Protein AF-A0A9Q6EVD8-F1 (afdb_monomer)

Organism: Klebsiella pneumoniae (NCBI:txid573)

Nearest PDB structures (foldseek):
  6kkk-assembly3_C  TM=7.946E-01  e=3.164E+00  Escherichia coli K-12
  8hpj-assembly1_A  TM=6.357E-01  e=5.283E+00  Oxalobacter formigenes
  5ux2-assembly2_B  TM=3.777E-01  e=9.887E+00  Synechococcus sp. RS9917

InterPro domains:
  IPR036259 MFS transporter superfamily [SSF103473] (3-104)
  IPR050189 Major Facilitator Superfamily Efflux Transporters [PTHR43124] (2-102)

Foldseek 3Di:
DLLLLLVLLVQCLVPVVDPVSVVVSVVSNVVVVVCVVVVVLVCLCVVVVVCSVVVVVVVVVVVVVVVVVLCVVLVVCCVPVHDSRSSNVSSVVSVVVVVCCVVPDDDDDDD

pLDDT: mean 92.02, std 8.45, range [48.06, 97.88]

Mean predicted aligned error: 4.51 Å

Structure (mmCIF, N/CA/C/O backbone):
data_AF-A0A9Q6EVD8-F1
#
_entry.id   AF-A0A9Q6EVD8-F1
#
loop_
_atom_site.group_PDB
_atom_site.id
_atom_site.type_symbol
_atom_site.label_atom_id
_atom_site.label_alt_id
_atom_site.label_comp_id
_atom_site.label_asym_id
_atom_site.label_entity_id
_atom_site.label_seq_id
_atom_site.pdbx_PDB_ins_code
_atom_site.Cartn_x
_atom_site.Cartn_y
_atom_site.Cartn_z
_atom_site.occupancy
_atom_site.B_iso_or_equiv
_atom_site.auth_seq_id
_atom_site.auth_comp_id
_atom_site.auth_asym_id
_atom_site.auth_atom_id
_atom_site.pdbx_PDB_model_num
ATOM 1 N N . ALA A 1 1 ? -11.340 1.538 -4.086 1.00 87.81 1 ALA A N 1
ATOM 2 C CA . ALA A 1 1 ? -9.980 2.112 -3.997 1.00 87.81 1 ALA A CA 1
ATOM 3 C C . ALA A 1 1 ? -8.877 1.116 -4.386 1.00 87.81 1 ALA A C 1
ATOM 5 O O . ALA A 1 1 ? -8.163 1.449 -5.320 1.00 87.81 1 ALA A O 1
ATOM 6 N N . PRO A 1 2 ? -8.740 -0.094 -3.795 1.00 91.94 2 PRO A N 1
ATOM 7 C CA . PRO A 1 2 ? -7.579 -0.963 -4.062 1.00 91.94 2 PRO A CA 1
ATOM 8 C C . PRO A 1 2 ? -7.370 -1.309 -5.543 1.00 91.94 2 PRO A C 1
ATOM 10 O O . PRO A 1 2 ? -6.271 -1.152 -6.048 1.00 91.94 2 PRO A O 1
ATOM 13 N N . LEU A 1 3 ? -8.443 -1.651 -6.270 1.00 94.19 3 LEU A N 1
ATOM 14 C CA . LEU A 1 3 ? -8.373 -1.942 -7.710 1.00 94.19 3 LEU A CA 1
ATOM 15 C C . LEU A 1 3 ? -7.929 -0.738 -8.557 1.00 94.19 3 LEU A C 1
ATOM 17 O O . LEU A 1 3 ? -7.203 -0.908 -9.530 1.00 94.19 3 LEU A O 1
ATOM 21 N N . VAL A 1 4 ? -8.337 0.479 -8.176 1.00 95.75 4 VAL A N 1
ATOM 22 C CA . VAL A 1 4 ? -7.895 1.713 -8.850 1.00 95.75 4 VAL A CA 1
ATOM 23 C C . VAL A 1 4 ? -6.400 1.901 -8.638 1.00 95.75 4 VAL A C 1
ATOM 25 O O . VAL A 1 4 ? -5.681 2.195 -9.582 1.00 95.75 4 VAL A O 1
ATOM 28 N N . LEU A 1 5 ? -5.916 1.669 -7.418 1.00 95.62 5 LEU A N 1
ATOM 29 C CA . LEU A 1 5 ? -4.498 1.792 -7.109 1.00 95.6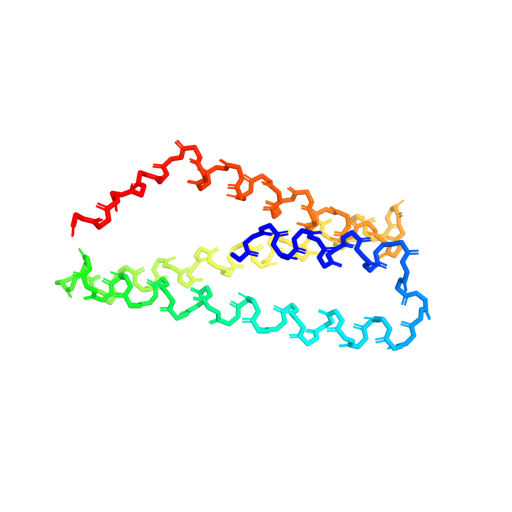2 5 LEU A CA 1
ATOM 30 C C . LEU A 1 5 ? -3.657 0.695 -7.792 1.00 95.62 5 LEU A C 1
ATOM 32 O O . LEU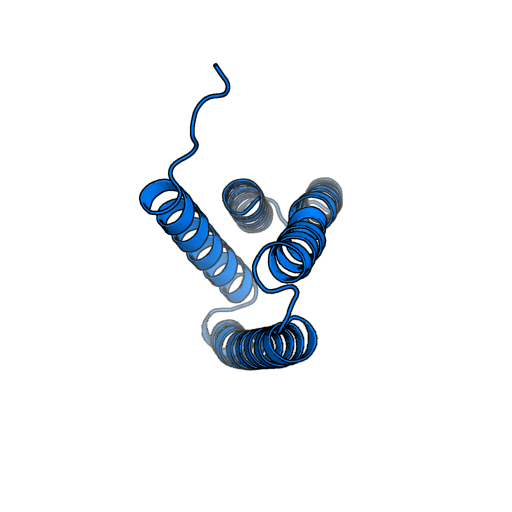 A 1 5 ? -2.571 0.990 -8.284 1.00 95.62 5 LEU A O 1
ATOM 36 N N . THR A 1 6 ? -4.186 -0.527 -7.940 1.00 96.38 6 THR A N 1
ATOM 37 C CA . THR A 1 6 ? -3.588 -1.563 -8.802 1.00 96.38 6 THR A CA 1
ATOM 38 C C . THR A 1 6 ? -3.486 -1.089 -10.250 1.00 96.38 6 THR A C 1
ATOM 40 O O . THR A 1 6 ? -2.424 -1.219 -10.856 1.00 96.38 6 THR A O 1
ATOM 43 N N . ALA A 1 7 ? -4.556 -0.514 -10.809 1.00 96.75 7 ALA A N 1
ATOM 44 C CA . ALA A 1 7 ? -4.534 0.017 -12.170 1.00 96.75 7 ALA A CA 1
ATOM 45 C C . ALA A 1 7 ? -3.511 1.155 -12.315 1.00 96.75 7 ALA A C 1
ATOM 47 O O . ALA A 1 7 ? -2.768 1.173 -13.292 1.00 96.75 7 ALA A O 1
ATOM 48 N N . CYS A 1 8 ? -3.407 2.047 -11.323 1.00 96.69 8 CYS A N 1
ATOM 49 C CA . CYS A 1 8 ? -2.378 3.085 -11.277 1.00 96.69 8 CYS A CA 1
ATOM 50 C C . CYS A 1 8 ? -0.963 2.489 -11.292 1.00 96.69 8 CYS A C 1
ATOM 52 O O . CYS A 1 8 ? -0.122 2.937 -12.071 1.00 96.69 8 CYS A O 1
ATOM 54 N N . ALA A 1 9 ? -0.701 1.466 -10.473 1.00 96.00 9 ALA A N 1
ATOM 55 C CA . ALA A 1 9 ? 0.592 0.789 -10.446 1.00 96.00 9 ALA A CA 1
ATOM 56 C C . ALA A 1 9 ? 0.931 0.167 -11.811 1.00 96.00 9 ALA A C 1
ATOM 58 O O . ALA A 1 9 ? 2.021 0.397 -12.328 1.00 96.00 9 ALA A O 1
ATOM 59 N N . VAL A 1 10 ? -0.017 -0.535 -12.441 1.00 96.44 10 VAL A N 1
ATOM 60 C CA . VAL A 1 10 ? 0.160 -1.103 -13.790 1.00 96.44 10 VAL A CA 1
ATOM 61 C C . VAL A 1 10 ? 0.434 -0.008 -14.826 1.00 96.44 10 VAL A C 1
ATOM 63 O O . VAL A 1 10 ? 1.355 -0.144 -15.629 1.00 96.44 10 VAL A O 1
ATOM 66 N N . ALA A 1 11 ? -0.313 1.099 -14.792 1.00 96.62 11 ALA A N 1
ATOM 67 C CA . ALA A 1 11 ? -0.117 2.199 -15.734 1.00 96.62 11 ALA A CA 1
ATOM 68 C C . ALA A 1 11 ? 1.272 2.842 -15.596 1.00 96.62 11 ALA A C 1
ATOM 70 O O . ALA A 1 11 ? 1.908 3.153 -16.601 1.00 96.62 11 ALA A O 1
ATOM 71 N N . LEU A 1 12 ? 1.763 3.010 -14.367 1.00 95.56 12 LEU A N 1
ATOM 72 C CA . LEU A 1 12 ? 3.103 3.539 -14.112 1.00 95.56 12 LEU A CA 1
ATOM 73 C C . LEU A 1 12 ? 4.209 2.556 -14.521 1.00 95.56 12 LEU A C 1
ATOM 75 O O . LEU A 1 12 ? 5.243 2.999 -15.011 1.00 95.56 12 LEU A O 1
ATOM 79 N N . VAL A 1 13 ? 4.001 1.244 -14.378 1.00 95.38 13 VAL A N 1
ATOM 80 C CA . VAL A 1 13 ? 4.967 0.234 -14.850 1.00 95.38 13 VAL A CA 1
ATOM 81 C C . VAL A 1 13 ? 5.106 0.278 -16.373 1.00 95.38 13 VAL A C 1
ATOM 83 O O . VAL A 1 13 ? 6.214 0.177 -16.887 1.00 95.38 13 VAL A O 1
ATOM 86 N N . LEU A 1 14 ? 3.992 0.428 -17.092 1.00 96.12 14 LEU A N 1
ATOM 87 C CA . LEU A 1 14 ? 3.971 0.344 -18.555 1.00 96.12 14 LEU A CA 1
ATOM 88 C C . LEU A 1 14 ? 4.274 1.678 -19.252 1.00 96.12 14 LEU A C 1
ATOM 90 O O . LEU A 1 14 ? 4.864 1.683 -20.329 1.00 96.12 14 LEU A O 1
ATOM 94 N N . TRP A 1 15 ? 3.868 2.805 -18.659 1.00 96.56 15 TRP A N 1
ATOM 95 C CA . TRP A 1 15 ? 3.926 4.129 -19.294 1.00 96.56 15 TRP A CA 1
ATOM 96 C C . TRP A 1 15 ? 4.500 5.231 -18.390 1.00 96.56 15 TRP A C 1
ATOM 98 O O . TRP A 1 15 ? 4.346 6.420 -18.685 1.00 96.56 15 TRP A O 1
ATOM 108 N N . GLY A 1 16 ? 5.175 4.863 -17.297 1.00 91.69 16 GLY A N 1
ATOM 109 C CA . GLY A 1 16 ? 5.724 5.805 -16.316 1.00 91.69 16 GLY A CA 1
ATOM 110 C C . GLY A 1 16 ? 6.783 6.768 -16.860 1.00 91.69 16 GLY A C 1
ATOM 111 O O . GLY A 1 16 ? 7.021 7.806 -16.248 1.00 91.69 16 GLY A O 1
ATOM 112 N N . GLU A 1 17 ? 7.377 6.483 -18.022 1.00 93.00 17 GLU A N 1
ATOM 113 C CA . GLU A 1 17 ? 8.331 7.386 -18.684 1.00 93.00 17 GLU A CA 1
ATOM 114 C C . GLU A 1 17 ? 7.678 8.697 -19.157 1.00 93.00 17 GLU A C 1
ATOM 116 O O . GLU A 1 17 ? 8.327 9.746 -19.223 1.00 93.00 17 GLU A O 1
ATOM 121 N N . SER A 1 18 ? 6.374 8.677 -19.455 1.00 96.56 18 SER A N 1
ATOM 122 C CA . SER A 1 18 ? 5.640 9.878 -19.849 1.00 96.56 18 SER A CA 1
ATOM 123 C C . SER A 1 18 ? 5.281 10.716 -18.627 1.00 96.56 18 SER A C 1
ATOM 125 O O . SER A 1 18 ? 4.422 10.347 -17.827 1.00 96.56 18 SER A O 1
ATOM 127 N N . LYS A 1 19 ? 5.868 11.913 -18.526 1.00 95.25 19 LYS A N 1
ATOM 128 C CA . LYS A 1 19 ? 5.597 12.874 -17.439 1.00 95.25 19 LYS A CA 1
ATOM 129 C C . LYS A 1 19 ? 4.109 13.209 -17.292 1.00 95.25 19 LYS A C 1
ATOM 131 O O . LYS A 1 19 ? 3.624 13.406 -16.179 1.00 95.25 19 LYS A O 1
ATOM 136 N N . ILE A 1 20 ? 3.378 13.264 -18.407 1.00 97.38 20 ILE A N 1
ATOM 137 C CA . ILE A 1 20 ? 1.938 13.561 -18.411 1.00 97.38 20 ILE A CA 1
ATOM 138 C C . ILE A 1 20 ? 1.162 12.389 -17.802 1.00 97.38 20 ILE A C 1
ATOM 140 O O . ILE A 1 20 ? 0.302 12.597 -16.946 1.00 97.38 20 ILE A O 1
ATOM 144 N N . ILE A 1 21 ? 1.499 11.154 -18.187 1.00 95.94 21 ILE A N 1
ATOM 145 C CA . ILE A 1 21 ? 0.854 9.953 -17.643 1.00 95.94 21 ILE A CA 1
ATOM 146 C C . ILE A 1 21 ? 1.200 9.805 -16.163 1.00 95.94 21 ILE A C 1
ATOM 148 O O . ILE A 1 21 ? 0.298 9.668 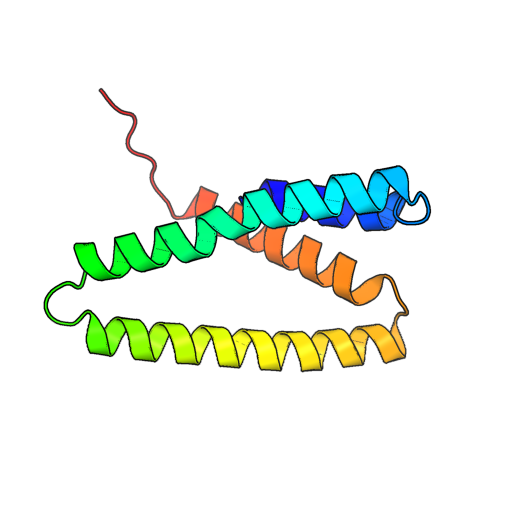-15.341 1.00 95.94 21 ILE A O 1
ATOM 152 N N . ALA A 1 22 ? 2.478 9.919 -15.802 1.00 95.94 22 ALA A N 1
ATOM 153 C CA . ALA A 1 22 ? 2.927 9.783 -14.423 1.00 95.94 22 ALA A CA 1
ATOM 154 C C . ALA A 1 22 ? 2.255 10.796 -13.483 1.00 95.94 22 ALA A C 1
ATOM 156 O O . ALA A 1 22 ? 1.763 10.417 -12.421 1.00 95.94 22 ALA A O 1
ATOM 157 N N . SER A 1 23 ? 2.167 12.068 -13.885 1.00 97.31 23 SER A N 1
ATOM 158 C CA . SER A 1 23 ? 1.511 13.106 -13.077 1.00 97.31 23 SER A CA 1
ATOM 159 C C . SER A 1 23 ? 0.001 12.887 -12.957 1.00 97.31 23 SER A C 1
ATOM 161 O O . SER A 1 23 ? -0.545 12.974 -11.858 1.00 97.31 23 SER A O 1
ATOM 163 N N . THR A 1 24 ? -0.670 12.516 -14.050 1.00 97.62 24 THR A N 1
ATOM 164 C CA . THR A 1 24 ? -2.107 12.197 -14.038 1.00 97.62 24 THR A CA 1
ATOM 165 C C . THR A 1 24 ? -2.402 11.006 -13.126 1.00 97.62 24 THR A C 1
ATOM 167 O O . THR A 1 24 ? -3.306 11.061 -12.291 1.00 97.62 24 THR A O 1
ATOM 170 N N . VAL A 1 25 ? -1.610 9.938 -13.232 1.00 97.25 25 VAL A N 1
ATOM 171 C CA . VAL A 1 25 ? -1.772 8.739 -12.404 1.00 97.25 25 VAL A CA 1
ATOM 172 C C . VAL A 1 25 ? -1.468 9.034 -10.935 1.00 97.25 25 VAL A C 1
ATOM 174 O O . VAL A 1 25 ? -2.194 8.548 -10.071 1.00 97.25 25 VAL A O 1
ATOM 177 N N . ALA A 1 26 ? -0.470 9.869 -10.629 1.00 95.56 26 ALA A N 1
ATOM 178 C CA . ALA A 1 26 ? -0.179 10.291 -9.258 1.00 95.56 26 ALA A CA 1
ATOM 179 C C . ALA A 1 26 ? -1.348 11.065 -8.623 1.00 95.56 26 ALA A C 1
ATOM 181 O O . ALA A 1 26 ? -1.678 10.833 -7.459 1.00 95.56 26 ALA A O 1
ATOM 182 N N . ILE A 1 27 ? -2.025 11.926 -9.393 1.00 97.06 27 ILE A N 1
ATOM 183 C CA . ILE A 1 27 ? -3.238 12.626 -8.942 1.00 97.06 27 ILE A CA 1
ATOM 184 C C . ILE A 1 27 ? -4.339 11.611 -8.612 1.00 97.06 27 ILE A C 1
ATOM 186 O O . ILE A 1 27 ? -4.885 11.629 -7.507 1.00 97.06 27 ILE A O 1
ATOM 190 N N . ILE A 1 28 ? -4.631 10.688 -9.534 1.00 96.81 28 ILE A N 1
ATOM 191 C CA . ILE A 1 28 ? -5.655 9.648 -9.334 1.00 96.81 28 ILE A CA 1
ATOM 192 C C . ILE A 1 28 ? -5.317 8.781 -8.118 1.00 96.81 28 ILE A C 1
ATOM 194 O O . ILE A 1 28 ? -6.199 8.478 -7.312 1.00 96.81 28 ILE A O 1
ATOM 198 N N . TRP A 1 29 ? -4.044 8.416 -7.958 1.00 95.94 29 TRP A N 1
ATOM 199 C CA . TRP A 1 29 ? -3.563 7.665 -6.805 1.00 95.94 29 TRP A CA 1
ATOM 200 C C . TRP A 1 29 ? -3.857 8.413 -5.506 1.00 95.94 29 TRP A C 1
ATOM 202 O O . TRP A 1 29 ? -4.462 7.837 -4.601 1.00 95.94 29 TRP A O 1
ATOM 212 N N . GLY A 1 30 ? -3.480 9.692 -5.417 1.00 94.44 30 GLY A N 1
ATOM 213 C CA . GLY A 1 30 ? -3.726 10.523 -4.238 1.00 94.44 30 GLY A CA 1
ATOM 214 C C . GLY A 1 30 ? -5.212 10.606 -3.882 1.00 94.44 30 GLY A C 1
ATOM 215 O O . GLY A 1 30 ? -5.586 10.342 -2.738 1.00 94.44 30 GLY A O 1
ATOM 216 N N . PHE A 1 31 ? -6.072 10.871 -4.870 1.00 94.56 31 PHE A N 1
ATOM 217 C CA . PHE A 1 31 ? -7.525 10.909 -4.674 1.00 94.56 31 PHE A CA 1
ATOM 218 C C . PHE A 1 31 ? -8.096 9.565 -4.207 1.00 94.56 31 PHE A C 1
ATOM 220 O O . PHE A 1 31 ? -8.872 9.518 -3.252 1.00 94.56 31 PHE A O 1
ATOM 227 N N . ALA A 1 32 ? -7.710 8.460 -4.848 1.00 93.25 32 ALA A N 1
ATOM 228 C CA . ALA A 1 32 ? -8.201 7.133 -4.489 1.00 93.25 32 ALA A CA 1
ATOM 229 C C . ALA A 1 32 ? -7.722 6.700 -3.095 1.00 93.25 32 ALA A C 1
ATOM 231 O O . ALA A 1 32 ? -8.481 6.070 -2.352 1.00 93.25 32 ALA A O 1
ATOM 232 N N . PHE A 1 33 ? -6.480 7.038 -2.739 1.00 91.38 33 PHE A N 1
ATOM 233 C CA . PHE A 1 33 ? -5.908 6.714 -1.440 1.00 91.38 33 PHE A CA 1
ATOM 234 C C . PHE A 1 33 ? -6.542 7.536 -0.320 1.00 91.38 33 PHE A C 1
ATOM 236 O O . PHE A 1 33 ? -6.798 6.964 0.730 1.00 91.38 33 PHE A O 1
ATOM 243 N N . ALA A 1 34 ? -6.880 8.813 -0.541 1.00 91.56 34 ALA A N 1
ATOM 244 C CA . ALA A 1 34 ? -7.469 9.702 0.470 1.00 91.56 34 ALA A CA 1
ATOM 245 C C . ALA A 1 34 ? -8.783 9.182 1.088 1.00 91.56 34 ALA A C 1
ATOM 247 O O . ALA A 1 34 ? -9.100 9.492 2.236 1.00 91.56 34 ALA A O 1
ATOM 248 N N . LEU A 1 35 ? -9.524 8.338 0.368 1.00 89.12 35 LEU A N 1
ATOM 249 C CA . LEU A 1 35 ? -10.747 7.708 0.874 1.00 89.12 35 LEU A CA 1
ATOM 250 C C . LEU A 1 35 ? -10.471 6.658 1.961 1.00 89.12 35 LEU A C 1
ATOM 252 O O . LEU A 1 35 ? -11.307 6.444 2.839 1.00 89.12 35 LEU A O 1
ATOM 256 N N . ILE A 1 36 ? -9.307 6.006 1.914 1.00 90.69 36 ILE A N 1
ATOM 257 C CA . ILE A 1 36 ? -8.929 4.941 2.847 1.00 90.69 36 ILE A CA 1
ATOM 258 C C . ILE A 1 36 ? -8.769 5.501 4.267 1.00 90.69 36 ILE A C 1
ATOM 260 O O . ILE A 1 36 ? -9.455 4.996 5.163 1.00 90.69 36 ILE A O 1
ATOM 264 N N . PRO A 1 37 ? -7.959 6.562 4.502 1.00 89.69 37 PRO A N 1
ATOM 265 C CA . PRO A 1 37 ? -7.721 7.037 5.841 1.00 89.69 37 PRO A CA 1
ATOM 266 C C . PRO A 1 37 ? -8.906 7.767 6.481 1.00 89.69 37 PRO A C 1
ATOM 268 O O . PRO A 1 37 ? -8.968 7.942 7.698 1.00 89.69 37 PRO A O 1
ATOM 271 N N . VAL A 1 38 ? -9.870 8.199 5.677 1.00 91.38 38 VAL A N 1
ATOM 272 C CA . VAL A 1 38 ? -11.122 8.746 6.196 1.00 91.38 38 VAL A CA 1
ATOM 273 C C . VAL A 1 38 ? -12.053 7.598 6.579 1.00 91.38 38 VAL A C 1
ATOM 275 O O . VAL A 1 38 ? -12.496 7.523 7.725 1.00 91.38 38 VAL A O 1
ATOM 278 N N . GLY A 1 39 ? -12.270 6.644 5.667 1.00 90.56 39 GLY A N 1
ATOM 279 C CA . GLY A 1 39 ? -13.206 5.537 5.862 1.00 90.56 39 GLY A CA 1
ATOM 280 C C . GLY A 1 39 ? -12.913 4.695 7.104 1.00 90.56 39 GLY A C 1
ATOM 281 O O . GLY A 1 39 ? -13.823 4.424 7.887 1.00 90.56 39 GLY A O 1
ATOM 282 N N . TRP A 1 40 ? -11.650 4.334 7.339 1.00 89.06 40 TRP A N 1
ATOM 283 C CA . TRP A 1 40 ? -11.280 3.519 8.504 1.00 89.06 40 TRP A CA 1
ATOM 284 C C . TRP A 1 40 ? -11.436 4.260 9.851 1.00 89.06 40 TRP A C 1
ATOM 286 O O . TRP A 1 40 ? -11.790 3.645 10.851 1.00 89.06 40 TRP A O 1
ATOM 296 N N . SER A 1 41 ? -11.273 5.587 9.869 1.00 89.31 41 SER A N 1
ATOM 297 C CA . SER A 1 41 ? -11.250 6.431 11.064 1.00 89.31 41 SER A CA 1
ATOM 298 C C . SER A 1 41 ? -12.687 6.682 11.474 1.00 89.31 41 SER A C 1
ATOM 300 O O . SER A 1 41 ? -13.045 6.526 12.636 1.00 89.31 41 SER A O 1
ATOM 302 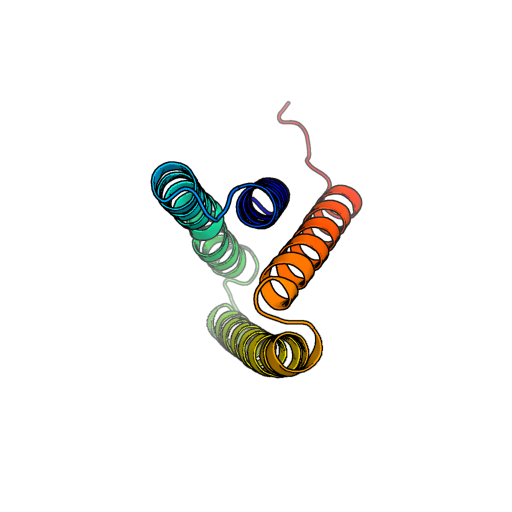N N . THR A 1 42 ? -13.543 6.970 10.489 1.00 91.56 42 THR A N 1
ATOM 303 C CA . THR A 1 42 ? -14.994 7.010 10.666 1.00 91.56 42 THR A CA 1
ATOM 304 C C . THR A 1 42 ? -15.557 5.652 11.089 1.00 91.56 42 THR A C 1
ATOM 306 O O . THR A 1 42 ? -16.467 5.604 11.910 1.00 91.56 42 THR A O 1
ATOM 309 N N . TRP A 1 43 ? -15.047 4.540 10.554 1.00 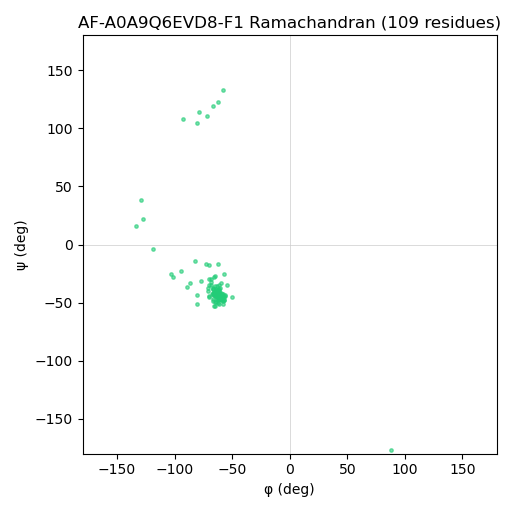90.88 43 TRP A N 1
ATOM 310 C CA . TRP A 1 43 ? -15.496 3.211 10.973 1.00 90.88 43 TRP A CA 1
ATOM 311 C C . TRP A 1 43 ? -15.110 2.912 12.428 1.00 90.88 43 TRP A C 1
ATOM 313 O O . TRP A 1 43 ? -15.980 2.521 13.199 1.00 90.88 43 TRP A O 1
ATOM 323 N N . ILE A 1 44 ? -13.861 3.165 12.840 1.00 91.62 44 ILE A N 1
ATOM 324 C CA . ILE A 1 44 ? -13.412 2.936 14.226 1.00 91.62 44 ILE A CA 1
ATOM 325 C C . ILE A 1 44 ? -14.233 3.754 15.217 1.00 91.62 44 ILE A C 1
ATOM 327 O O . ILE A 1 44 ? -14.724 3.200 16.200 1.00 91.62 44 ILE A O 1
ATOM 331 N N . THR A 1 45 ? -14.438 5.045 14.949 1.00 89.75 45 THR A N 1
ATOM 332 C CA . THR A 1 45 ? -15.203 5.906 15.862 1.00 89.75 45 THR A CA 1
ATOM 333 C C . THR A 1 45 ? -16.668 5.489 15.977 1.00 89.75 45 THR A C 1
ATOM 335 O O . THR A 1 45 ? -17.272 5.707 17.023 1.00 89.75 45 THR A O 1
ATOM 338 N N . ARG A 1 46 ? -17.243 4.854 14.944 1.00 90.00 46 ARG A N 1
ATOM 339 C CA . ARG A 1 46 ? -18.633 4.365 14.955 1.00 90.00 46 ARG A CA 1
ATOM 340 C C . ARG A 1 46 ? -18.792 2.942 15.490 1.00 90.00 46 ARG A C 1
ATOM 342 O O . ARG A 1 46 ? -19.807 2.659 16.114 1.00 90.00 46 ARG A O 1
ATOM 349 N N . SER A 1 47 ? -17.854 2.040 15.214 1.00 89.44 47 SER A N 1
ATOM 350 C CA . SER A 1 47 ? -17.961 0.613 15.558 1.00 89.44 47 SER A CA 1
ATOM 351 C C . SER A 1 47 ? -17.301 0.250 16.885 1.00 89.44 47 SER A C 1
ATOM 353 O O . SER A 1 47 ? -17.664 -0.761 17.477 1.00 89.44 47 SER A O 1
ATOM 355 N N . LEU A 1 48 ? -16.346 1.055 17.352 1.00 88.88 48 LEU A N 1
ATOM 356 C CA . LEU A 1 48 ? -15.615 0.845 18.601 1.00 88.88 48 LEU A CA 1
ATOM 357 C C . LEU A 1 48 ? -15.629 2.121 19.451 1.00 88.88 48 LEU A C 1
ATOM 359 O O . LEU A 1 48 ? -14.622 2.436 20.072 1.00 88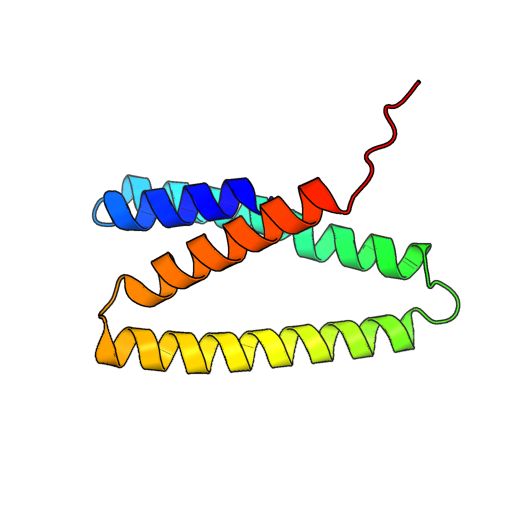.88 48 LEU A O 1
ATOM 363 N N . SER A 1 49 ? -16.739 2.868 19.477 1.00 84.62 49 SER A N 1
ATOM 364 C CA . SER A 1 49 ? -16.841 4.184 20.137 1.00 84.62 49 SER A CA 1
ATOM 365 C C . SER A 1 49 ? -16.326 4.184 21.580 1.00 84.62 49 SER A C 1
ATOM 367 O O . SER A 1 49 ? -15.526 5.042 21.942 1.00 84.62 49 SER A O 1
ATOM 369 N N . ASP A 1 50 ? -16.699 3.174 22.370 1.00 89.31 50 ASP A N 1
ATOM 370 C CA . ASP A 1 50 ? -16.314 3.056 23.786 1.00 89.31 50 ASP A CA 1
ATOM 371 C C . ASP A 1 50 ? -14.819 2.746 23.978 1.00 89.31 50 ASP A C 1
ATOM 373 O O . ASP A 1 50 ? -14.266 2.911 25.063 1.00 89.31 50 ASP A O 1
ATOM 377 N N . GLN A 1 51 ? -14.148 2.276 22.922 1.00 88.31 51 GLN A N 1
ATOM 378 C CA . GLN A 1 51 ? -12.734 1.896 22.917 1.00 88.31 51 GLN A CA 1
ATOM 379 C C . GLN A 1 51 ? -11.954 2.589 21.792 1.00 88.31 51 GLN A C 1
ATOM 381 O O . GLN A 1 51 ? -10.892 2.107 21.391 1.00 88.31 51 GLN A O 1
ATOM 386 N N . ALA A 1 52 ? -12.455 3.717 21.280 1.00 86.88 52 ALA A N 1
ATOM 387 C CA . ALA A 1 52 ? -11.934 4.342 20.068 1.00 86.88 52 ALA A CA 1
ATOM 388 C C . ALA A 1 52 ? -10.467 4.769 20.225 1.00 86.88 52 ALA A C 1
ATOM 390 O O . ALA A 1 52 ? -9.681 4.619 19.294 1.00 86.88 52 ALA A O 1
ATOM 391 N N . GLU A 1 53 ? -10.070 5.214 21.421 1.00 88.75 53 GLU A N 1
ATOM 392 C CA . GLU A 1 53 ? -8.685 5.577 21.743 1.00 88.75 53 GLU A CA 1
ATOM 393 C C . GLU A 1 53 ? -7.730 4.372 21.656 1.00 88.75 53 GLU A C 1
ATOM 395 O O . GLU A 1 53 ? -6.662 4.454 21.047 1.00 88.75 53 GLU A O 1
ATOM 400 N N . LYS A 1 54 ? -8.138 3.213 22.195 1.00 90.69 54 LYS A N 1
ATOM 401 C CA . LYS A 1 54 ? -7.346 1.971 22.135 1.00 90.69 54 LYS A CA 1
ATOM 402 C C . LYS A 1 54 ? -7.318 1.384 20.723 1.00 90.69 54 LYS A C 1
ATOM 404 O O . LYS A 1 54 ? -6.282 0.912 20.267 1.00 90.69 54 LYS A O 1
ATOM 409 N N . ALA A 1 55 ? -8.447 1.419 20.021 1.00 89.69 55 ALA A N 1
ATOM 410 C CA . ALA A 1 55 ? -8.537 0.955 18.641 1.00 89.69 55 ALA A CA 1
ATOM 411 C C . ALA A 1 55 ? -7.686 1.822 17.697 1.00 89.69 55 ALA A C 1
ATOM 413 O O . ALA A 1 55 ? -6.980 1.291 16.840 1.00 89.69 55 ALA A O 1
ATOM 414 N N . GLY A 1 56 ? -7.698 3.143 17.899 1.00 91.19 56 GLY A N 1
ATOM 415 C CA . GLY A 1 56 ? -6.887 4.092 17.140 1.00 91.19 56 GLY A CA 1
ATOM 416 C C . GLY A 1 56 ? -5.385 3.905 17.364 1.00 91.19 56 GLY A C 1
ATOM 417 O O . GLY A 1 56 ? -4.620 3.918 16.401 1.00 91.19 56 GLY A O 1
ATOM 418 N N . SER A 1 57 ? -4.939 3.658 18.602 1.00 92.44 57 SER A N 1
ATOM 419 C CA . SER A 1 57 ? -3.511 3.421 18.872 1.00 92.44 57 SER A CA 1
ATOM 420 C C . SER A 1 57 ? -2.998 2.126 18.229 1.00 92.44 57 SER A C 1
ATOM 422 O O . SER A 1 57 ? -1.926 2.130 17.618 1.00 92.44 57 SER A O 1
ATOM 424 N N . ILE A 1 58 ? -3.787 1.043 18.266 1.00 93.94 58 ILE A N 1
ATOM 425 C CA . ILE A 1 58 ? -3.473 -0.212 17.559 1.00 93.94 58 ILE A CA 1
ATOM 426 C C . ILE A 1 58 ? -3.417 0.018 16.045 1.00 93.94 58 ILE A C 1
ATOM 428 O O . ILE A 1 58 ? -2.495 -0.458 15.384 1.00 93.94 58 ILE A O 1
ATOM 432 N N . GLN A 1 59 ? -4.368 0.769 15.488 1.00 92.44 59 GLN A N 1
ATOM 433 C CA . GLN A 1 59 ? -4.398 1.084 14.062 1.00 92.44 59 GLN A CA 1
ATOM 434 C C . GLN A 1 59 ? -3.115 1.797 13.614 1.00 92.44 59 GLN A C 1
ATOM 436 O O . GLN A 1 59 ? -2.497 1.383 12.632 1.00 92.44 59 GLN A O 1
ATOM 441 N N . VAL A 1 60 ? -2.687 2.835 14.339 1.00 93.38 60 VAL A N 1
ATOM 442 C CA . VAL A 1 60 ? -1.443 3.556 14.029 1.00 93.38 60 VAL A CA 1
ATOM 443 C C . VAL A 1 60 ? -0.238 2.621 14.118 1.00 93.38 60 VAL A C 1
ATOM 445 O O . VAL A 1 60 ? 0.588 2.617 13.207 1.00 93.38 60 VAL A O 1
ATOM 448 N N . ALA A 1 61 ? -0.152 1.783 15.156 1.00 96.38 61 ALA A N 1
ATOM 449 C CA . ALA A 1 61 ? 0.940 0.819 15.301 1.00 96.38 61 ALA A CA 1
ATOM 450 C C . ALA A 1 61 ? 1.016 -0.162 14.116 1.00 96.38 61 ALA A C 1
ATOM 452 O O . ALA A 1 61 ? 2.100 -0.405 13.585 1.00 96.38 61 ALA A O 1
ATOM 453 N N . VAL A 1 62 ? -0.129 -0.675 13.655 1.00 95.44 62 VAL A N 1
ATOM 454 C CA . VAL A 1 62 ? -0.204 -1.572 12.491 1.00 95.44 62 VAL A CA 1
ATOM 455 C C . VAL A 1 62 ? 0.210 -0.859 11.203 1.00 95.44 62 VAL A C 1
ATOM 457 O O . VAL A 1 62 ? 0.957 -1.432 10.412 1.00 95.44 62 VAL A O 1
ATOM 460 N N . ILE A 1 63 ? -0.222 0.389 10.994 1.00 94.12 63 ILE A N 1
ATOM 461 C CA . ILE A 1 63 ? 0.186 1.188 9.826 1.00 94.12 63 ILE A CA 1
ATOM 462 C C . ILE A 1 63 ? 1.699 1.403 9.830 1.00 94.12 63 ILE A C 1
ATOM 464 O O . ILE A 1 63 ? 2.342 1.237 8.797 1.00 94.12 63 ILE A O 1
ATOM 468 N N . GLN A 1 64 ? 2.279 1.740 10.982 1.00 97.06 64 GLN A N 1
ATOM 469 C CA . GLN A 1 64 ? 3.718 1.973 11.080 1.00 97.06 64 GLN A CA 1
ATOM 470 C C . GLN A 1 64 ? 4.516 0.696 10.851 1.00 97.06 64 GLN A C 1
ATOM 472 O O . GLN A 1 64 ? 5.476 0.719 10.084 1.00 97.06 64 GLN A O 1
ATOM 477 N N . LEU A 1 65 ? 4.074 -0.429 11.415 1.00 97.69 65 LEU A N 1
ATOM 478 C CA . LEU A 1 65 ? 4.665 -1.729 11.118 1.00 97.69 65 LEU A CA 1
ATOM 479 C C . LEU A 1 65 ? 4.605 -2.030 9.613 1.00 97.69 65 LEU A C 1
ATOM 481 O O . LEU A 1 65 ? 5.620 -2.387 9.019 1.00 97.69 65 LEU A O 1
ATOM 485 N N . ALA A 1 66 ? 3.445 -1.830 8.985 1.00 95.44 66 ALA A N 1
ATOM 486 C CA . ALA A 1 66 ? 3.270 -2.047 7.553 1.00 95.44 66 ALA A CA 1
ATOM 487 C C . ALA A 1 66 ? 4.169 -1.128 6.708 1.00 95.44 66 ALA A C 1
ATOM 489 O O . ALA A 1 66 ? 4.773 -1.600 5.747 1.00 95.44 66 ALA A O 1
ATOM 490 N N . ASN A 1 67 ? 4.317 0.148 7.079 1.00 95.69 67 ASN A N 1
ATOM 491 C CA . ASN A 1 67 ? 5.208 1.094 6.403 1.00 95.69 67 ASN A CA 1
ATOM 492 C C . ASN A 1 67 ? 6.677 0.676 6.533 1.00 95.69 67 ASN A C 1
ATOM 494 O O . ASN A 1 67 ? 7.400 0.678 5.539 1.00 95.69 67 ASN A O 1
ATOM 498 N N . THR A 1 68 ? 7.120 0.279 7.728 1.00 97.88 68 THR A N 1
ATOM 499 C CA . THR A 1 68 ? 8.489 -0.204 7.953 1.00 97.88 68 THR A CA 1
ATOM 500 C C . THR A 1 68 ? 8.764 -1.480 7.161 1.00 97.88 68 THR A C 1
ATOM 502 O O . THR A 1 68 ? 9.778 -1.560 6.469 1.00 97.88 68 THR A O 1
ATOM 505 N N . CYS A 1 69 ? 7.853 -2.457 7.197 1.00 97.25 69 CYS A N 1
ATOM 506 C CA . CYS A 1 69 ? 7.974 -3.677 6.400 1.00 97.25 69 CYS A CA 1
ATOM 507 C C . CYS A 1 69 ? 7.974 -3.370 4.897 1.00 97.25 69 CYS A C 1
ATOM 509 O O . CYS A 1 69 ? 8.799 -3.910 4.165 1.00 97.25 69 CYS A O 1
ATOM 511 N N . GLY A 1 70 ? 7.092 -2.481 4.438 1.00 95.44 70 GLY A N 1
ATOM 512 C CA . GLY A 1 70 ? 7.019 -2.054 3.043 1.00 95.44 70 GLY A CA 1
ATOM 513 C C . GLY A 1 70 ? 8.297 -1.360 2.577 1.00 95.44 70 GLY A C 1
ATOM 514 O O . GLY A 1 70 ? 8.787 -1.666 1.494 1.00 95.44 70 GLY A O 1
ATOM 515 N N . ALA A 1 71 ? 8.879 -0.491 3.405 1.00 95.69 71 ALA A N 1
ATOM 516 C CA . ALA A 1 71 ? 10.151 0.164 3.117 1.00 95.69 71 ALA A CA 1
ATOM 517 C C . ALA A 1 71 ? 11.315 -0.837 3.072 1.00 95.69 71 ALA A C 1
ATOM 519 O O . ALA A 1 71 ? 12.127 -0.779 2.154 1.00 95.69 71 ALA A O 1
ATOM 520 N N . ALA A 1 72 ? 11.374 -1.782 4.016 1.00 97.12 72 ALA A N 1
ATOM 521 C CA . ALA A 1 72 ? 12.417 -2.806 4.044 1.00 97.12 72 ALA A CA 1
ATOM 522 C C . ALA A 1 72 ? 12.333 -3.741 2.827 1.00 97.12 72 ALA A C 1
ATOM 524 O O . ALA A 1 72 ? 13.305 -3.894 2.092 1.00 97.12 72 ALA A O 1
ATOM 525 N N . VAL A 1 73 ? 11.161 -4.333 2.574 1.00 97.12 73 VAL A N 1
ATOM 526 C CA . VAL A 1 73 ? 10.960 -5.258 1.447 1.00 97.12 73 VAL A CA 1
ATOM 527 C C . VAL A 1 73 ? 11.078 -4.525 0.111 1.00 97.12 73 VAL A C 1
ATOM 529 O O . VAL A 1 73 ? 11.712 -5.032 -0.810 1.00 97.12 73 VAL A O 1
ATOM 532 N N . GLY A 1 74 ? 10.505 -3.325 0.004 1.00 96.00 74 GLY A N 1
ATOM 533 C CA . GLY A 1 74 ? 10.596 -2.493 -1.192 1.00 96.00 74 GLY A CA 1
ATOM 534 C C . GLY A 1 74 ? 12.024 -2.040 -1.487 1.00 96.00 74 GLY A C 1
ATOM 535 O O . GLY A 1 74 ? 12.424 -2.064 -2.645 1.00 96.00 74 GLY A O 1
ATOM 536 N N . GLY A 1 75 ? 12.806 -1.692 -0.461 1.00 96.69 75 GLY A N 1
ATOM 537 C CA . GLY A 1 75 ? 14.224 -1.348 -0.599 1.00 96.69 75 GLY A CA 1
ATOM 538 C C . GLY A 1 75 ? 15.056 -2.531 -1.090 1.00 96.69 75 GLY A C 1
ATOM 539 O O . GLY A 1 75 ? 15.733 -2.420 -2.104 1.00 96.69 75 GLY A O 1
ATOM 540 N N . ILE A 1 76 ? 14.906 -3.701 -0.462 1.00 97.56 76 ILE A N 1
ATOM 541 C CA . ILE A 1 76 ? 15.581 -4.936 -0.903 1.00 97.56 76 ILE A CA 1
ATOM 542 C C . ILE A 1 76 ? 15.202 -5.273 -2.354 1.00 97.56 76 ILE A C 1
ATOM 544 O O . ILE A 1 76 ? 16.057 -5.619 -3.169 1.00 97.56 76 ILE A O 1
ATOM 548 N N . ALA A 1 77 ? 13.919 -5.165 -2.705 1.00 96.94 77 ALA A N 1
ATOM 549 C CA . ALA A 1 77 ? 13.465 -5.404 -4.069 1.00 96.94 77 ALA A CA 1
ATOM 550 C C . ALA A 1 77 ? 14.050 -4.380 -5.052 1.00 96.94 77 ALA A C 1
ATOM 552 O O . ALA A 1 77 ? 14.417 -4.755 -6.165 1.00 96.94 77 ALA A O 1
ATOM 553 N N . LEU A 1 78 ? 14.139 -3.103 -4.678 1.00 96.38 78 LEU A N 1
ATOM 554 C CA . LEU A 1 78 ? 14.745 -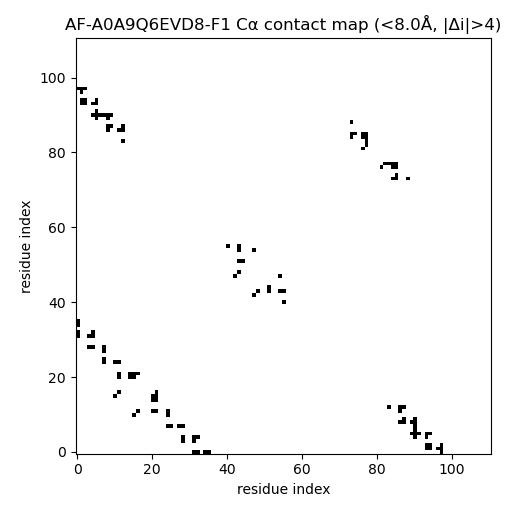2.060 -5.505 1.00 96.38 78 LEU A CA 1
ATOM 555 C C . LEU A 1 78 ? 16.219 -2.375 -5.783 1.00 96.38 78 LEU A C 1
ATOM 557 O O . LEU A 1 78 ? 16.638 -2.343 -6.941 1.00 96.38 78 LEU A O 1
ATOM 561 N N . ASP A 1 79 ? 16.963 -2.744 -4.742 1.00 96.75 79 ASP A N 1
ATOM 562 C CA . ASP A 1 79 ? 18.400 -3.012 -4.817 1.00 96.75 79 ASP A CA 1
ATOM 563 C C . ASP A 1 79 ? 18.725 -4.228 -5.702 1.00 96.75 79 ASP A C 1
ATOM 565 O O . ASP A 1 79 ? 19.731 -4.227 -6.413 1.00 96.75 79 ASP A O 1
ATOM 569 N N . HIS A 1 80 ? 17.873 -5.261 -5.699 1.00 96.50 80 HIS A N 1
ATOM 570 C CA . HIS A 1 80 ? 18.128 -6.510 -6.433 1.00 96.50 80 HIS A CA 1
ATOM 571 C C . HIS A 1 80 ? 17.373 -6.656 -7.761 1.00 96.50 80 HIS A C 1
ATOM 573 O O . HIS A 1 80 ? 17.838 -7.375 -8.645 1.00 96.50 80 HIS A O 1
ATOM 579 N N . LEU A 1 81 ? 16.205 -6.027 -7.906 1.00 95.75 81 LEU A N 1
ATOM 580 C CA . LEU A 1 81 ? 15.299 -6.204 -9.053 1.00 95.75 81 LEU A CA 1
ATOM 581 C C . LEU A 1 81 ? 15.074 -4.905 -9.847 1.00 95.75 81 LEU A C 1
ATOM 583 O O . LEU A 1 81 ? 14.414 -4.931 -10.886 1.00 95.75 81 LEU A O 1
ATOM 587 N N . GLY A 1 82 ? 15.624 -3.776 -9.388 1.00 94.06 82 GLY A N 1
ATOM 588 C CA . GLY A 1 82 ? 15.601 -2.495 -10.090 1.00 94.06 82 GLY A CA 1
ATOM 589 C C . GLY A 1 82 ? 14.378 -1.618 -9.801 1.00 94.06 82 GLY A C 1
ATOM 590 O O . GLY A 1 82 ? 13.510 -1.940 -8.993 1.00 94.06 82 GLY A O 1
ATOM 591 N N . LEU A 1 83 ? 14.312 -0.472 -10.491 1.00 92.50 83 LEU A N 1
ATOM 592 C CA . LEU A 1 83 ? 13.436 0.661 -10.152 1.00 92.50 83 LEU A CA 1
ATOM 593 C C . LEU A 1 83 ? 11.933 0.341 -10.142 1.00 92.50 83 LEU A C 1
ATOM 595 O O . LEU A 1 83 ? 11.184 0.916 -9.356 1.00 92.50 83 LEU A O 1
ATOM 599 N N . LEU A 1 84 ? 11.477 -0.562 -11.013 1.00 94.12 84 LEU A N 1
ATOM 600 C CA . LEU A 1 84 ? 10.051 -0.882 -11.143 1.00 94.12 84 LEU A CA 1
ATOM 601 C C . LEU A 1 84 ? 9.560 -1.889 -10.095 1.00 94.12 84 LEU A C 1
ATOM 603 O O . LEU A 1 84 ? 8.350 -2.044 -9.915 1.00 94.12 84 LEU A O 1
ATOM 607 N N . SER A 1 85 ? 10.461 -2.575 -9.392 1.00 95.12 85 SER A N 1
ATOM 608 C CA . SER A 1 85 ? 10.089 -3.677 -8.504 1.00 95.12 85 SER A CA 1
ATOM 609 C C . SER A 1 85 ? 9.208 -3.265 -7.312 1.00 95.12 85 SER A C 1
ATOM 611 O O . SER A 1 85 ? 8.240 -3.990 -7.048 1.00 95.12 85 SER A O 1
ATOM 613 N N . PRO A 1 86 ? 9.395 -2.103 -6.641 1.00 94.25 86 PRO A N 1
ATOM 614 C CA . PRO A 1 86 ? 8.517 -1.714 -5.535 1.00 94.25 86 PRO A CA 1
ATOM 615 C C . PRO A 1 86 ? 7.104 -1.384 -6.028 1.00 94.25 86 PRO A C 1
ATOM 617 O O . PRO A 1 86 ? 6.112 -1.646 -5.346 1.00 94.25 86 PRO A O 1
ATOM 620 N N . LEU A 1 87 ? 7.005 -0.845 -7.246 1.00 93.38 87 LEU A N 1
ATOM 621 C CA . LEU A 1 87 ? 5.740 -0.505 -7.884 1.00 93.38 87 LEU A CA 1
ATOM 622 C C . LEU A 1 87 ? 4.955 -1.765 -8.276 1.00 93.38 87 LEU A C 1
ATOM 624 O O . LEU A 1 87 ? 3.758 -1.849 -7.996 1.00 93.38 87 LEU A O 1
ATOM 628 N N . VAL A 1 88 ? 5.628 -2.765 -8.855 1.00 95.50 88 VAL A N 1
ATOM 629 C CA . VAL A 1 88 ? 5.025 -4.074 -9.165 1.00 95.50 88 VAL A CA 1
ATOM 630 C C . VAL A 1 88 ? 4.553 -4.769 -7.887 1.00 95.50 88 VAL A C 1
ATOM 632 O O . VAL A 1 88 ? 3.412 -5.230 -7.827 1.00 95.50 88 VAL A O 1
ATOM 635 N N . LEU A 1 89 ? 5.387 -4.794 -6.842 1.00 96.06 89 LEU A N 1
ATOM 636 C CA . LEU A 1 89 ? 5.032 -5.388 -5.551 1.00 96.06 89 LEU A CA 1
ATOM 637 C C . LEU A 1 89 ? 3.801 -4.709 -4.932 1.00 96.06 89 LEU A C 1
ATOM 639 O O . LEU A 1 89 ? 2.876 -5.390 -4.485 1.00 96.06 89 LEU A O 1
ATOM 643 N N . SER A 1 90 ? 3.761 -3.375 -4.956 1.00 94.00 90 SER A N 1
ATOM 644 C CA . SER A 1 90 ? 2.608 -2.591 -4.505 1.00 94.00 90 SER A CA 1
ATOM 645 C C . SER A 1 90 ? 1.342 -2.942 -5.295 1.00 94.00 90 SER A C 1
ATOM 647 O O . SER A 1 90 ? 0.308 -3.246 -4.698 1.00 94.00 90 SER A O 1
ATOM 649 N N . GLY A 1 91 ? 1.430 -3.010 -6.628 1.00 95.25 91 GLY A N 1
ATOM 650 C CA . GLY A 1 91 ? 0.306 -3.389 -7.490 1.00 95.25 91 GLY A CA 1
ATOM 651 C C . GLY A 1 91 ? -0.257 -4.777 -7.166 1.00 95.25 91 GLY A C 1
ATOM 652 O O . GLY A 1 91 ? -1.479 -4.936 -7.069 1.00 95.25 91 GLY A O 1
ATOM 653 N N . ILE A 1 92 ? 0.621 -5.756 -6.924 1.00 96.50 92 ILE A N 1
ATOM 654 C CA . ILE A 1 92 ? 0.251 -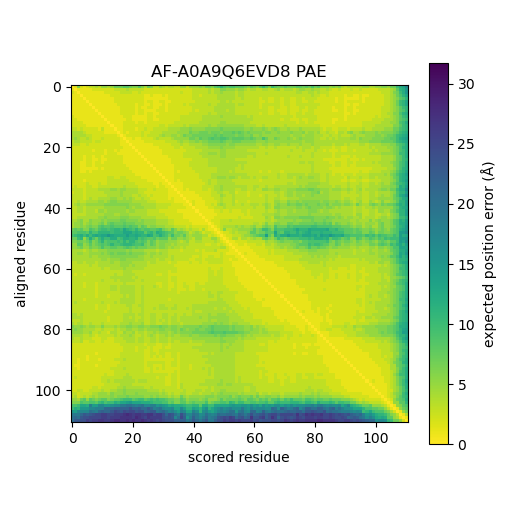7.115 -6.505 1.00 96.50 92 ILE A CA 1
ATOM 655 C C . ILE A 1 92 ? -0.461 -7.090 -5.146 1.00 96.50 92 ILE A C 1
ATOM 657 O O . ILE A 1 92 ? -1.555 -7.641 -5.015 1.00 96.50 92 ILE A O 1
ATOM 661 N N . LEU A 1 93 ? 0.107 -6.417 -4.140 1.00 95.38 93 LEU A N 1
ATOM 662 C CA . LEU A 1 93 ? -0.496 -6.310 -2.804 1.00 95.38 93 LEU A CA 1
ATOM 663 C C . LEU A 1 93 ? -1.864 -5.615 -2.837 1.00 95.38 93 LEU A C 1
ATOM 665 O O . LEU A 1 93 ? -2.801 -6.032 -2.148 1.00 95.38 93 LEU A O 1
ATOM 669 N N . MET A 1 94 ? -2.012 -4.583 -3.665 1.00 94.50 94 MET A N 1
ATOM 670 C CA . MET A 1 94 ? -3.281 -3.883 -3.864 1.00 94.50 94 MET A CA 1
ATOM 671 C C . MET A 1 94 ? -4.324 -4.763 -4.547 1.00 94.50 94 MET A C 1
ATOM 673 O O . MET A 1 94 ? -5.495 -4.729 -4.156 1.00 94.50 94 MET A O 1
ATOM 677 N N . LEU A 1 95 ? -3.904 -5.597 -5.503 1.00 96.25 95 LEU A N 1
ATOM 678 C CA . LEU A 1 95 ? -4.791 -6.553 -6.156 1.00 96.25 95 LEU A CA 1
ATOM 679 C C . LEU A 1 95 ? -5.284 -7.589 -5.146 1.00 96.25 95 LEU A C 1
ATOM 681 O O . LEU A 1 95 ? -6.492 -7.785 -5.014 1.00 96.25 95 LEU A O 1
ATOM 685 N N . PHE A 1 96 ? -4.370 -8.182 -4.372 1.00 96.50 96 PHE A N 1
ATOM 686 C CA . PHE A 1 96 ? -4.722 -9.096 -3.285 1.00 96.50 96 PHE A CA 1
ATOM 687 C C . PHE A 1 96 ? -5.673 -8.444 -2.280 1.00 96.50 96 PHE A C 1
ATOM 689 O O . PHE A 1 96 ? -6.676 -9.049 -1.909 1.00 96.50 96 PHE A O 1
ATOM 696 N N . THR A 1 97 ? -5.422 -7.193 -1.894 1.00 93.75 97 THR A N 1
ATOM 697 C CA . THR A 1 97 ? -6.317 -6.436 -1.005 1.00 93.75 97 THR A CA 1
ATOM 698 C C . THR A 1 97 ? -7.708 -6.278 -1.619 1.00 93.75 97 THR A C 1
ATOM 700 O O . THR A 1 97 ? -8.710 -6.518 -0.947 1.00 93.75 97 THR A O 1
ATOM 703 N N . GLY A 1 98 ? -7.790 -5.914 -2.901 1.00 92.94 98 GLY A N 1
ATOM 704 C CA . GLY A 1 98 ? -9.057 -5.797 -3.622 1.00 92.94 98 GLY A CA 1
ATOM 705 C C . GLY A 1 98 ? -9.840 -7.110 -3.648 1.00 92.94 98 GLY A C 1
ATOM 706 O O . GLY A 1 98 ? -11.034 -7.111 -3.350 1.00 92.94 98 GLY A O 1
ATOM 707 N N . LEU A 1 99 ? -9.161 -8.225 -3.931 1.00 94.62 99 LEU A N 1
ATOM 708 C CA . LEU A 1 99 ? -9.758 -9.563 -3.941 1.00 94.62 99 LEU A CA 1
ATOM 709 C C . LEU A 1 99 ? -10.233 -9.993 -2.548 1.00 94.62 99 LEU A C 1
ATOM 711 O O . LEU A 1 99 ? -11.343 -10.503 -2.409 1.00 94.62 99 LEU A O 1
ATOM 715 N N . LEU A 1 100 ? -9.431 -9.748 -1.509 1.00 94.12 100 LEU A N 1
ATOM 716 C CA . LEU A 1 100 ? -9.796 -10.061 -0.126 1.00 94.12 100 LEU A CA 1
ATOM 717 C C . LEU A 1 100 ? -11.029 -9.279 0.323 1.00 94.12 100 LEU A C 1
ATOM 719 O O . LEU A 1 100 ? -11.945 -9.862 0.904 1.00 94.12 100 LEU A O 1
ATOM 723 N N . VAL A 1 101 ? -11.077 -7.980 0.026 1.00 91.00 101 VAL A N 1
ATOM 724 C CA . VAL A 1 101 ? -12.235 -7.135 0.341 1.00 91.00 101 VAL A CA 1
ATOM 725 C C . VAL A 1 101 ? -13.469 -7.624 -0.411 1.00 91.00 101 VAL A C 1
ATOM 727 O O . VAL A 1 101 ? -14.505 -7.820 0.215 1.00 91.00 101 VAL A O 1
ATOM 730 N N . ALA A 1 102 ? -13.360 -7.895 -1.714 1.00 89.81 102 ALA A N 1
ATOM 731 C CA . ALA A 1 102 ? -14.480 -8.401 -2.507 1.00 89.81 102 ALA A CA 1
ATOM 732 C C . ALA A 1 102 ? -15.007 -9.754 -1.994 1.00 89.81 102 ALA A C 1
ATOM 734 O O . ALA A 1 102 ? -16.213 -9.981 -1.981 1.00 89.81 102 ALA A O 1
ATOM 735 N N . ALA A 1 103 ? -14.119 -10.641 -1.535 1.00 91.94 103 ALA A N 1
ATOM 736 C CA . ALA A 1 103 ? -14.500 -11.953 -1.020 1.00 91.94 103 ALA A CA 1
ATOM 737 C C . ALA A 1 103 ? -15.095 -11.910 0.400 1.00 91.94 103 ALA A C 1
ATOM 739 O O . ALA A 1 103 ? -15.907 -12.767 0.753 1.00 91.94 103 ALA A O 1
ATOM 740 N N . LYS A 1 104 ? -14.663 -10.966 1.247 1.00 89.31 104 LYS A N 1
ATOM 741 C CA . LYS A 1 104 ? -15.017 -10.936 2.679 1.00 89.31 104 LYS A CA 1
ATOM 742 C C . LYS A 1 104 ? -16.076 -9.900 3.038 1.00 89.31 104 LYS A C 1
ATOM 744 O O . LYS A 1 104 ? -16.767 -10.083 4.039 1.00 89.31 104 LYS A O 1
ATOM 749 N N . VAL A 1 105 ? -16.221 -8.832 2.259 1.00 85.31 105 VAL A N 1
ATOM 750 C CA . VAL A 1 105 ? -17.193 -7.773 2.537 1.00 85.31 105 VAL A CA 1
ATOM 751 C C . VAL A 1 105 ? -18.496 -8.078 1.808 1.00 85.31 105 VAL A C 1
ATOM 753 O O . VAL A 1 105 ? -18.597 -7.936 0.593 1.00 85.31 105 VAL A O 1
ATOM 756 N N . LYS A 1 106 ? -19.528 -8.467 2.565 1.00 75.75 106 LYS A N 1
ATOM 757 C CA . LYS A 1 106 ? -20.904 -8.489 2.057 1.00 75.75 106 LYS A CA 1
ATOM 758 C C . LYS A 1 106 ? -21.398 -7.055 1.914 1.00 75.75 106 LYS A C 1
ATOM 760 O O . LYS A 1 106 ? -21.628 -6.372 2.910 1.00 75.75 106 LYS A O 1
ATOM 765 N N . VAL A 1 107 ? -21.576 -6.610 0.677 1.00 72.88 107 VAL A N 1
ATOM 766 C CA . VAL A 1 107 ? -22.311 -5.380 0.383 1.00 72.88 107 VAL A CA 1
ATOM 767 C C . VAL A 1 107 ? -23.794 -5.733 0.441 1.00 72.88 107 VAL A C 1
ATOM 769 O O . VAL A 1 107 ? -24.303 -6.398 -0.457 1.00 72.88 107 VAL A O 1
ATOM 772 N N . ASN A 1 108 ? -24.486 -5.342 1.512 1.00 62.16 108 ASN A N 1
ATOM 773 C CA . ASN A 1 108 ? -25.946 -5.391 1.505 1.00 62.16 108 ASN A CA 1
ATOM 774 C C . ASN A 1 108 ? -26.432 -4.360 0.481 1.00 62.16 108 ASN A C 1
ATOM 776 O O . ASN A 1 108 ? -26.131 -3.173 0.622 1.00 62.16 108 ASN A O 1
ATOM 780 N N . SER A 1 109 ? -27.143 -4.811 -0.556 1.00 51.00 109 SER A N 1
ATOM 781 C CA . SER A 1 109 ? -27.802 -3.900 -1.491 1.00 51.00 109 SER A CA 1
ATOM 782 C C . SER A 1 109 ? -28.766 -2.995 -0.721 1.00 51.00 109 SER A C 1
ATOM 784 O O . SER A 1 109 ? -29.520 -3.508 0.112 1.00 51.00 109 SER A O 1
ATOM 786 N N . PRO A 1 110 ? -28.753 -1.674 -0.970 1.00 53.88 110 PRO A N 1
ATOM 787 C CA . PRO A 1 110 ? -29.815 -0.813 -0.478 1.00 53.88 110 PRO A CA 1
ATOM 788 C C . PRO A 1 110 ? -31.124 -1.278 -1.129 1.00 53.88 110 PRO A C 1
ATOM 790 O O . PRO A 1 110 ? -31.186 -1.415 -2.352 1.00 53.88 110 PRO A O 1
ATOM 793 N N . ALA A 1 111 ? -32.103 -1.618 -0.289 1.00 48.06 111 ALA A N 1
ATOM 794 C CA . ALA A 1 111 ? -33.476 -1.896 -0.697 1.00 48.06 111 ALA A CA 1
ATOM 795 C C . ALA A 1 111 ? -34.188 -0.604 -1.113 1.00 48.06 111 ALA A C 1
ATOM 797 O O . ALA A 1 111 ? -33.839 0.459 -0.542 1.00 48.06 111 ALA A O 1
#

Solvent-accessible surface area (backbone atoms only — not comparable to full-atom values): 5983 Å² total; per-residue (Å²): 88,40,56,58,46,20,50,38,30,52,47,41,71,76,44,41,87,39,66,68,52,37,53,53,40,51,52,53,42,52,60,44,51,57,52,51,71,49,53,56,51,57,45,40,52,68,77,35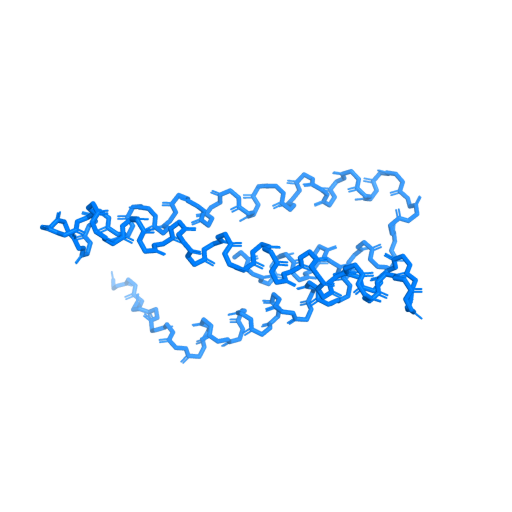,53,96,46,30,71,62,53,49,52,52,50,52,52,52,50,50,52,50,51,53,50,48,50,52,53,32,47,55,35,30,78,76,67,34,90,59,35,40,44,53,52,49,21,51,54,25,41,53,48,34,52,52,46,64,75,68,55,82,76,77,74,87,128

Radius of gyration: 16.51 Å; Cα contacts (8 Å, |Δi|>4): 70; chains: 1; bounding box: 52×26×44 Å

Sequence (111 aa):
APLVLTACAVALVLWGESKIIASTVAIIWGFAFALIPVGWSTWITRSLSDQAEKAGSIQVAVIQLANTCGAAVGGIALDHLGLLSPLVLSGILMLFTGLLVAAKVKVNSPA

Secondary structure (DSSP, 8-state):
-HHHHHHHHHHHHHHTT-HHHHHHHHHHHHHHHHHHHHHHHHHHHHHSGGGHHHHHHHHHHHHHHHHHHHHHHHHHHHHHH-TTHHHHHHHHHHHHHHHHHHHH---PPP-